Protein AF-A0A2J6PGP7-F1 (afdb_monomer_lite)

Organism: NCBI:txid2082293

Foldseek 3Di:
DVLLVLLVVLLVLLCVLCVVPQQCCVVDVDDPCPVVSVLCVVLLSVLLSVLSNVVSVDPDWFFQDQPPDTDIDDPVCSVVVSVVSVVLSVVSVVVPDPVSSNVSSCVSSVVSNSRSVRRDPPVVVVVSVVVSVVSSVVVVVVVVCVVVVVVPVPPPDDD

Sequence (159 aa):
GLRRISSVALMAGLLTVTYPFTPFGWVFPSGGPELLDHFLAWPLLLGALFFQWRIAGVVGTLTIQLADFVTMYHHAMYWKVAGAEAALIVAVNLGKHELWRRFAGVGIVGGLWAIGWAATPLRYKMEAWEHLKWIWTCMAINEVSRGMGAGRAGRGRRW

Structure (mmCIF, N/CA/C/O backbone):
data_AF-A0A2J6PGP7-F1
#
_entry.id   AF-A0A2J6PGP7-F1
#
loop_
_atom_site.group_PDB
_atom_site.id
_atom_site.type_symbol
_atom_site.label_atom_id
_atom_site.label_alt_id
_atom_site.label_comp_id
_atom_site.label_asym_id
_atom_site.label_entity_id
_atom_site.label_seq_id
_atom_site.pdbx_PDB_ins_code
_atom_site.Cartn_x
_atom_site.Cartn_y
_atom_site.Cartn_z
_atom_site.occupancy
_atom_site.B_iso_or_equiv
_atom_site.auth_seq_id
_atom_site.auth_comp_id
_atom_site.auth_asym_id
_atom_site.auth_atom_id
_atom_site.pdbx_PDB_model_num
ATOM 1 N N . GLY A 1 1 ? -3.167 3.824 19.939 1.00 56.78 1 GLY A N 1
ATOM 2 C CA . GLY A 1 1 ? -1.698 3.967 19.890 1.00 56.78 1 GLY A CA 1
ATOM 3 C C . GLY A 1 1 ? -1.047 2.791 19.191 1.00 56.78 1 GLY A C 1
ATOM 4 O O . GLY A 1 1 ? -0.711 2.911 18.022 1.00 56.78 1 GLY A O 1
ATOM 5 N N . LEU A 1 2 ? -0.952 1.642 19.867 1.00 65.56 2 LEU A N 1
ATOM 6 C CA . LEU A 1 2 ? -0.175 0.471 19.425 1.00 65.56 2 LEU A CA 1
ATOM 7 C C . LEU A 1 2 ? 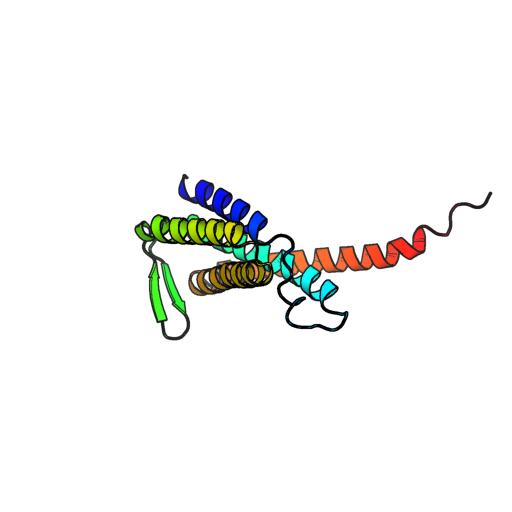-0.517 -0.054 18.012 1.00 65.56 2 LEU A C 1
ATOM 9 O O . LEU A 1 2 ? 0.381 -0.384 17.251 1.00 65.56 2 LEU A O 1
ATOM 13 N N . ARG A 1 3 ? -1.800 -0.037 17.621 1.00 64.44 3 ARG A N 1
ATOM 14 C CA . ARG A 1 3 ? -2.275 -0.541 16.312 1.00 64.44 3 ARG A CA 1
ATOM 15 C C . ARG A 1 3 ? -1.839 0.317 15.117 1.00 64.44 3 ARG A C 1
ATOM 17 O O . ARG A 1 3 ? -1.606 -0.192 14.029 1.00 64.44 3 ARG A O 1
ATOM 24 N N . ARG A 1 4 ? -1.686 1.632 15.308 1.00 64.19 4 ARG A N 1
ATOM 25 C CA . ARG A 1 4 ? -1.140 2.506 14.254 1.00 64.19 4 ARG A CA 1
ATOM 26 C C . ARG A 1 4 ? 0.356 2.270 14.067 1.00 64.19 4 ARG A C 1
ATOM 28 O O . ARG A 1 4 ? 0.837 2.298 12.947 1.00 64.19 4 ARG A O 1
ATOM 35 N N . ILE A 1 5 ? 1.070 1.974 15.150 1.00 68.31 5 ILE A N 1
ATOM 36 C CA . ILE A 1 5 ? 2.504 1.663 15.106 1.00 68.31 5 ILE A CA 1
ATOM 37 C C . ILE A 1 5 ? 2.730 0.308 14.420 1.00 68.31 5 ILE A C 1
ATOM 39 O O . ILE A 1 5 ? 3.570 0.213 13.530 1.00 68.31 5 ILE A O 1
ATOM 43 N N . SER A 1 6 ? 1.932 -0.717 14.745 1.00 66.12 6 SER A N 1
ATOM 44 C CA . SER A 1 6 ? 1.999 -2.012 14.049 1.00 66.12 6 SER A CA 1
ATOM 45 C C . SER A 1 6 ? 1.596 -1.914 12.578 1.00 66.12 6 SER A C 1
ATOM 47 O O . SER A 1 6 ? 2.202 -2.573 11.742 1.00 66.12 6 SER A O 1
ATOM 49 N N . SER A 1 7 ? 0.630 -1.052 12.239 1.00 69.62 7 SER A N 1
ATOM 50 C CA . SER A 1 7 ? 0.308 -0.727 10.845 1.00 69.62 7 SER A CA 1
ATOM 51 C C . SER A 1 7 ? 1.528 -0.186 10.110 1.00 69.62 7 SER A C 1
ATOM 53 O O . SER A 1 7 ? 1.808 -0.646 9.018 1.00 69.62 7 SER A O 1
ATOM 55 N N . VAL A 1 8 ? 2.286 0.740 10.701 1.00 71.00 8 VAL A N 1
ATOM 56 C CA . VAL A 1 8 ? 3.492 1.290 10.057 1.00 71.00 8 VAL A CA 1
ATOM 57 C C . VAL A 1 8 ? 4.560 0.216 9.840 1.00 71.00 8 VAL A C 1
ATOM 59 O O . VAL A 1 8 ? 5.215 0.207 8.801 1.00 71.00 8 VAL A O 1
ATOM 62 N N . ALA A 1 9 ? 4.709 -0.726 10.773 1.00 71.56 9 ALA A N 1
ATOM 63 C CA . ALA A 1 9 ? 5.622 -1.854 10.596 1.00 71.56 9 ALA A CA 1
ATOM 64 C C . ALA A 1 9 ? 5.187 -2.784 9.444 1.00 71.56 9 ALA A C 1
ATOM 66 O O . ALA A 1 9 ? 6.023 -3.204 8.646 1.00 71.56 9 ALA A O 1
ATOM 67 N N . LEU A 1 10 ? 3.885 -3.058 9.313 1.00 71.50 10 LEU A N 1
ATOM 68 C CA . LEU A 1 10 ? 3.335 -3.832 8.193 1.00 71.50 10 LEU A CA 1
ATOM 69 C C . LEU A 1 10 ? 3.490 -3.097 6.864 1.00 71.50 10 LEU A C 1
ATOM 71 O O . LEU A 1 10 ? 3.904 -3.699 5.884 1.00 71.50 10 LEU A O 1
ATOM 75 N N . MET A 1 11 ? 3.249 -1.789 6.856 1.00 75.25 11 MET A N 1
ATOM 76 C CA . MET A 1 11 ? 3.474 -0.915 5.707 1.00 75.25 11 MET A CA 1
ATOM 77 C C . MET A 1 11 ? 4.935 -0.974 5.239 1.00 75.25 11 MET A C 1
ATOM 79 O O . MET A 1 11 ? 5.196 -1.100 4.045 1.00 75.25 11 MET A O 1
ATOM 83 N N . ALA A 1 12 ? 5.894 -0.950 6.172 1.00 70.69 12 ALA A N 1
ATOM 84 C CA . ALA A 1 12 ? 7.311 -1.113 5.857 1.00 70.69 12 ALA A CA 1
ATOM 85 C C . ALA A 1 12 ? 7.616 -2.506 5.274 1.00 70.69 12 ALA A C 1
ATOM 87 O O . ALA A 1 12 ? 8.320 -2.603 4.274 1.00 70.69 12 ALA A O 1
ATOM 88 N N . GLY A 1 13 ? 7.054 -3.577 5.844 1.00 70.50 13 GLY A N 1
ATOM 89 C CA . GLY A 1 13 ? 7.198 -4.938 5.307 1.00 70.50 13 GLY A CA 1
ATOM 90 C C . GLY A 1 13 ? 6.542 -5.126 3.935 1.00 70.50 13 GLY A C 1
ATOM 91 O O . GLY A 1 13 ? 7.058 -5.832 3.075 1.00 70.50 13 GLY A O 1
ATOM 92 N N . LEU A 1 14 ? 5.427 -4.447 3.689 1.00 73.81 14 LEU A N 1
ATOM 93 C CA . LEU A 1 14 ? 4.751 -4.456 2.401 1.00 73.81 14 LEU A CA 1
ATOM 94 C C . LEU A 1 14 ? 5.613 -3.762 1.348 1.00 73.81 14 LEU A C 1
ATOM 96 O O . LEU A 1 14 ? 5.764 -4.296 0.252 1.00 73.81 14 LEU A O 1
ATOM 100 N N . LEU A 1 15 ? 6.250 -2.639 1.695 1.00 71.19 15 LEU A N 1
ATOM 101 C CA . LEU A 1 15 ? 7.210 -1.951 0.829 1.00 71.19 15 LEU A CA 1
ATOM 102 C C . LEU A 1 15 ? 8.421 -2.828 0.481 1.00 71.19 15 LEU A C 1
ATOM 104 O O . LEU A 1 15 ? 8.871 -2.793 -0.661 1.00 71.19 15 LEU A O 1
ATOM 108 N N . THR A 1 16 ? 8.928 -3.654 1.405 1.00 70.19 16 THR A N 1
ATOM 109 C CA . THR A 1 16 ? 10.052 -4.555 1.086 1.00 70.19 16 THR A CA 1
ATOM 110 C C . THR A 1 16 ? 9.655 -5.681 0.137 1.00 70.19 16 THR A C 1
ATOM 112 O O . THR A 1 16 ? 10.435 -6.041 -0.740 1.00 70.19 16 THR A O 1
ATOM 115 N N . VAL A 1 17 ? 8.435 -6.206 0.264 1.00 67.06 17 VAL A N 1
ATOM 116 C CA . VAL A 1 17 ? 7.913 -7.252 -0.630 1.00 67.06 17 VAL A CA 1
ATOM 117 C C . VAL A 1 17 ? 7.552 -6.696 -2.000 1.00 67.06 17 VAL A C 1
ATOM 119 O O . VAL A 1 17 ? 7.758 -7.358 -3.018 1.00 67.06 17 VAL A O 1
ATOM 122 N N . THR A 1 18 ? 6.995 -5.489 -2.032 1.00 66.31 18 THR A N 1
ATOM 123 C CA . THR A 1 18 ? 6.505 -4.888 -3.269 1.00 66.31 18 THR A CA 1
ATOM 124 C C . THR A 1 18 ? 7.596 -4.222 -4.086 1.00 66.31 18 THR A C 1
ATOM 126 O O . THR A 1 18 ? 7.366 -4.057 -5.270 1.00 66.31 18 THR A O 1
ATOM 129 N N . TYR A 1 19 ? 8.772 -3.880 -3.547 1.00 66.25 19 TYR A N 1
ATOM 130 C CA . TYR A 1 19 ? 9.811 -3.191 -4.320 1.00 66.25 19 TYR A CA 1
ATOM 131 C C . TYR A 1 19 ? 10.640 -4.138 -5.226 1.00 66.25 19 TYR A C 1
ATOM 133 O O . TYR A 1 19 ? 11.189 -5.126 -4.731 1.00 66.25 19 TYR A O 1
ATOM 141 N N . PRO A 1 20 ? 10.821 -3.833 -6.531 1.00 63.66 20 PRO A N 1
ATOM 142 C CA . PRO A 1 20 ? 10.137 -2.797 -7.314 1.00 63.66 20 PRO A CA 1
ATOM 143 C C . PRO A 1 20 ? 8.701 -3.213 -7.682 1.00 63.66 20 PRO A C 1
ATOM 145 O O . PRO A 1 20 ? 8.476 -4.320 -8.176 1.00 63.66 20 PRO A O 1
ATOM 148 N N . PHE A 1 21 ? 7.731 -2.317 -7.453 1.00 66.94 21 PHE A N 1
ATOM 149 C CA . PHE A 1 21 ? 6.312 -2.626 -7.654 1.00 66.94 21 PHE A CA 1
ATOM 150 C C . PHE A 1 21 ? 5.942 -2.377 -9.112 1.00 66.94 21 PHE A C 1
ATOM 152 O O . PHE A 1 21 ? 5.736 -1.236 -9.515 1.00 66.94 21 PHE A O 1
ATOM 159 N N . THR A 1 22 ? 5.888 -3.450 -9.899 1.00 71.06 22 THR A N 1
ATOM 160 C CA . THR A 1 22 ? 5.546 -3.431 -11.329 1.00 71.06 22 THR A CA 1
ATOM 161 C C . THR A 1 22 ? 4.256 -4.220 -11.564 1.00 71.06 22 THR A C 1
ATOM 163 O O . THR A 1 22 ? 4.297 -5.406 -11.901 1.00 71.06 22 THR A O 1
ATOM 166 N N . PRO A 1 23 ? 3.080 -3.618 -11.301 1.00 64.56 23 PRO A N 1
ATOM 167 C CA . PRO A 1 23 ? 1.809 -4.333 -11.365 1.00 64.56 23 PRO A CA 1
ATOM 168 C C . PRO A 1 23 ? 1.448 -4.815 -12.776 1.00 64.56 23 PRO A C 1
ATOM 170 O O . PRO A 1 23 ? 0.803 -5.856 -12.885 1.00 64.56 23 PRO A O 1
ATOM 173 N N . PHE A 1 24 ? 1.881 -4.127 -13.837 1.00 69.94 24 PHE A N 1
ATOM 174 C CA . PHE A 1 24 ? 1.493 -4.427 -15.220 1.00 69.94 24 PHE A CA 1
ATOM 175 C C . PHE A 1 24 ? 2.657 -4.890 -16.105 1.00 69.94 24 PHE A C 1
ATOM 177 O O . PHE A 1 24 ? 2.420 -5.553 -17.118 1.00 69.94 24 PHE A O 1
ATOM 184 N N . GLY A 1 25 ? 3.909 -4.634 -15.716 1.00 67.00 25 GLY A N 1
ATOM 185 C CA . GLY A 1 25 ? 5.103 -4.986 -16.493 1.00 67.00 25 GLY A CA 1
ATOM 186 C C . GLY A 1 25 ? 5.321 -6.483 -16.754 1.00 67.00 25 GLY A C 1
ATOM 187 O O . GLY A 1 25 ? 6.122 -6.839 -17.609 1.00 67.00 25 GLY A O 1
ATOM 188 N N . TRP A 1 26 ? 4.618 -7.378 -16.053 1.00 66.31 26 TRP A N 1
ATOM 189 C CA . TRP A 1 26 ? 4.637 -8.828 -16.314 1.00 66.31 26 TRP A CA 1
ATOM 190 C C . TRP A 1 26 ? 3.425 -9.334 -17.106 1.00 66.31 26 TRP A C 1
ATOM 192 O O . TRP A 1 26 ? 3.464 -10.452 -17.611 1.00 66.31 26 TRP A O 1
ATOM 202 N N . VAL A 1 27 ? 2.359 -8.537 -17.216 1.00 68.12 27 VAL A N 1
ATOM 203 C CA . VAL A 1 27 ? 1.150 -8.889 -17.980 1.00 68.12 27 VAL A CA 1
ATOM 204 C C . VAL A 1 27 ? 1.310 -8.509 -19.452 1.00 68.12 27 VAL A C 1
ATOM 206 O O . VAL A 1 27 ? 0.774 -9.186 -20.325 1.00 68.12 27 VAL A O 1
ATOM 209 N N . PHE A 1 28 ? 2.080 -7.455 -19.738 1.00 63.41 28 PHE A N 1
ATOM 210 C CA . PHE A 1 28 ? 2.293 -6.938 -21.089 1.00 63.41 28 PHE A CA 1
ATOM 211 C C . PHE A 1 28 ? 3.769 -7.086 -21.511 1.00 63.41 28 PHE A C 1
ATOM 213 O O . PHE A 1 28 ? 4.600 -6.278 -21.099 1.00 63.41 28 PHE A O 1
ATOM 220 N N . PRO A 1 29 ? 4.115 -8.089 -22.348 1.00 56.34 29 PRO A N 1
ATOM 221 C CA . PRO A 1 29 ? 5.503 -8.408 -22.717 1.00 56.34 29 PRO A CA 1
ATOM 222 C C . PRO A 1 29 ? 6.191 -7.398 -23.652 1.00 56.34 29 PRO A C 1
ATOM 224 O O . PRO A 1 29 ? 7.389 -7.510 -23.901 1.00 56.34 29 PRO A O 1
ATOM 227 N N . SER A 1 30 ? 5.462 -6.435 -24.221 1.00 52.94 30 SER A N 1
ATOM 228 C CA . SER A 1 30 ? 5.970 -5.539 -25.265 1.00 52.94 30 SER A CA 1
ATOM 229 C C . SER A 1 30 ? 6.266 -4.135 -24.728 1.00 52.94 30 SER A C 1
ATOM 231 O O . SER A 1 30 ? 5.373 -3.294 -24.696 1.00 52.94 30 SER A O 1
ATOM 233 N N . GLY A 1 31 ? 7.515 -3.896 -24.311 1.00 54.47 31 GLY A N 1
ATOM 234 C CA . GLY A 1 31 ? 8.267 -2.625 -24.410 1.00 54.47 31 GLY A CA 1
ATOM 235 C C . GLY A 1 31 ? 7.639 -1.282 -23.993 1.00 54.47 31 GLY A C 1
ATOM 236 O O . GLY A 1 31 ? 8.187 -0.247 -24.352 1.00 54.47 31 GLY A O 1
ATOM 237 N N . GLY A 1 32 ? 6.511 -1.257 -23.286 1.00 53.00 32 GLY A N 1
ATOM 238 C CA . GLY A 1 32 ? 5.708 -0.048 -23.074 1.00 53.00 32 GLY A CA 1
ATOM 239 C C . GLY A 1 32 ? 5.004 0.161 -21.721 1.00 53.00 32 GLY A C 1
ATOM 240 O O . GLY A 1 32 ? 4.469 1.257 -21.552 1.00 53.00 32 GLY A O 1
ATOM 241 N N . PRO A 1 33 ? 4.975 -0.762 -20.730 1.00 61.09 33 PRO A N 1
ATOM 242 C CA . PRO A 1 33 ? 4.267 -0.484 -19.475 1.00 61.09 33 PRO A CA 1
ATOM 243 C C . PRO A 1 33 ? 5.071 0.302 -18.439 1.00 61.09 33 PRO A C 1
ATOM 245 O O . PRO A 1 33 ? 4.488 0.660 -17.427 1.00 61.09 33 PRO A O 1
ATOM 248 N N . GLU A 1 34 ? 6.367 0.580 -18.627 1.00 66.94 34 GLU A N 1
ATOM 249 C CA . GLU A 1 34 ? 7.199 1.182 -17.564 1.00 66.94 34 GLU A CA 1
ATOM 250 C C . GLU A 1 34 ? 6.676 2.540 -17.092 1.00 66.94 34 GLU A C 1
ATOM 252 O O . GLU A 1 34 ? 6.679 2.823 -15.896 1.00 66.94 34 GLU A O 1
ATOM 257 N N . LEU A 1 35 ? 6.170 3.361 -18.017 1.00 66.88 35 LEU A N 1
ATOM 258 C CA . LEU A 1 35 ? 5.616 4.668 -17.677 1.00 66.88 35 LEU A CA 1
ATOM 259 C C . LEU A 1 35 ? 4.289 4.529 -16.924 1.00 66.88 35 LEU A C 1
ATOM 261 O O . LEU A 1 35 ? 4.064 5.244 -15.954 1.00 66.88 35 LEU A O 1
ATOM 265 N N . LEU A 1 36 ? 3.443 3.572 -17.317 1.00 69.25 36 LEU A N 1
ATOM 266 C CA . LEU A 1 36 ? 2.166 3.284 -16.660 1.00 69.25 36 LEU A CA 1
ATOM 267 C C . LEU A 1 36 ? 2.371 2.644 -15.278 1.00 69.25 36 LEU A C 1
ATOM 269 O O . LEU A 1 36 ? 1.719 3.051 -14.318 1.00 69.25 36 LEU A O 1
ATOM 273 N N . ASP A 1 37 ? 3.318 1.713 -15.157 1.00 71.44 37 ASP A N 1
ATOM 274 C CA . ASP A 1 37 ? 3.764 1.148 -13.886 1.00 71.44 37 ASP A CA 1
ATOM 275 C C . ASP A 1 37 ? 4.313 2.255 -12.987 1.00 71.44 37 ASP A C 1
ATOM 277 O O . ASP A 1 37 ? 3.897 2.353 -11.841 1.00 71.44 37 ASP A O 1
ATOM 281 N N . HIS A 1 38 ? 5.157 3.158 -13.492 1.00 71.94 38 HIS A N 1
ATOM 282 C CA . HIS A 1 38 ? 5.682 4.268 -12.696 1.00 71.94 38 HIS A CA 1
ATOM 283 C C . HIS A 1 38 ? 4.578 5.225 -12.218 1.00 71.94 38 HIS A C 1
ATOM 285 O O . HIS A 1 38 ? 4.569 5.630 -11.052 1.00 71.94 38 HIS A O 1
ATOM 291 N N . PHE A 1 39 ? 3.623 5.553 -13.096 1.00 75.19 39 PHE A N 1
ATOM 292 C CA . PHE A 1 39 ? 2.547 6.501 -12.804 1.00 75.19 39 PHE A CA 1
ATOM 293 C C . PHE A 1 39 ? 1.468 5.939 -11.877 1.00 75.19 39 PHE A C 1
ATOM 295 O O . PHE A 1 39 ? 0.848 6.703 -11.139 1.00 75.19 39 PHE A O 1
ATOM 302 N N . LEU A 1 40 ? 1.212 4.627 -11.920 1.00 73.38 40 LEU A N 1
ATOM 303 C CA . LEU A 1 40 ? 0.179 3.970 -11.114 1.00 73.38 40 LEU A CA 1
ATOM 304 C C . LEU A 1 40 ? 0.732 3.319 -9.846 1.00 73.38 40 LEU A C 1
ATOM 306 O O . LEU A 1 40 ? 0.031 3.318 -8.836 1.00 73.38 40 LEU A O 1
ATOM 310 N N . ALA A 1 41 ? 1.970 2.814 -9.851 1.00 74.62 41 ALA A N 1
ATOM 311 C CA . ALA A 1 41 ? 2.561 2.103 -8.716 1.00 74.62 41 ALA A CA 1
ATOM 312 C C . ALA A 1 41 ? 2.549 2.943 -7.440 1.00 74.62 41 ALA A C 1
ATOM 314 O O . ALA A 1 41 ? 2.008 2.515 -6.421 1.00 74.62 41 ALA A O 1
ATOM 315 N N . TRP A 1 42 ? 3.111 4.151 -7.504 1.00 74.44 42 TRP A N 1
ATOM 316 C CA . TRP A 1 42 ? 3.204 5.051 -6.357 1.00 74.44 42 TRP A CA 1
ATOM 317 C C . TRP A 1 42 ? 1.841 5.474 -5.800 1.00 74.44 42 TRP A C 1
ATOM 319 O O . TRP A 1 42 ? 1.635 5.317 -4.597 1.00 74.44 42 TRP A O 1
ATOM 329 N N . PRO A 1 43 ? 0.884 5.962 -6.609 1.00 79.62 43 PRO A N 1
ATOM 330 C CA . PRO A 1 43 ? -0.433 6.320 -6.097 1.00 79.62 43 PRO A CA 1
ATOM 331 C C . PRO A 1 43 ? -1.222 5.119 -5.568 1.00 79.62 43 PRO A C 1
ATOM 333 O O . PRO A 1 43 ? -1.903 5.254 -4.552 1.00 79.62 43 PRO A O 1
ATOM 336 N N . LEU A 1 44 ? -1.119 3.940 -6.195 1.00 76.62 44 LEU A N 1
ATOM 337 C CA . LEU A 1 44 ? -1.774 2.727 -5.693 1.00 76.62 44 LEU A CA 1
ATOM 338 C C . LEU A 1 44 ? -1.198 2.299 -4.341 1.00 76.62 44 LEU A C 1
ATOM 340 O O . LEU A 1 44 ? -1.971 2.043 -3.416 1.00 76.62 44 LEU A O 1
ATOM 344 N N . LEU A 1 45 ? 0.132 2.289 -4.206 1.00 76.88 45 LEU A N 1
ATOM 345 C CA . LEU A 1 45 ? 0.819 2.015 -2.944 1.00 76.88 45 LEU A CA 1
ATOM 346 C C . LEU A 1 45 ? 0.436 3.037 -1.875 1.00 76.88 45 LEU A C 1
ATOM 348 O O . LEU A 1 45 ? -0.015 2.649 -0.804 1.00 76.88 45 LEU A O 1
ATOM 352 N N . LEU A 1 46 ? 0.539 4.335 -2.162 1.00 77.88 46 LEU A N 1
ATOM 353 C CA . LEU A 1 46 ? 0.181 5.392 -1.212 1.00 77.88 46 LEU A CA 1
ATOM 354 C C . LEU A 1 46 ? -1.295 5.322 -0.801 1.00 77.88 46 LEU A C 1
ATOM 356 O O . LEU A 1 46 ? -1.607 5.516 0.373 1.00 77.88 46 LEU A O 1
ATOM 360 N N . GLY A 1 47 ? -2.191 4.981 -1.729 1.00 77.00 47 GLY A N 1
ATOM 361 C CA . GLY A 1 47 ? -3.599 4.726 -1.433 1.00 77.00 47 GLY A CA 1
ATOM 362 C C . GLY A 1 47 ? -3.791 3.534 -0.492 1.00 77.00 47 GLY A C 1
ATOM 363 O O . GLY A 1 47 ? -4.479 3.661 0.519 1.00 77.00 47 GLY A O 1
ATOM 364 N N . ALA A 1 48 ? -3.135 2.401 -0.762 1.00 75.62 48 ALA A N 1
ATOM 365 C CA . ALA A 1 48 ? -3.198 1.217 0.098 1.00 75.62 48 ALA A CA 1
ATOM 366 C C . ALA A 1 48 ? -2.666 1.513 1.508 1.00 75.62 48 ALA A C 1
ATOM 368 O O . ALA A 1 48 ? -3.314 1.191 2.502 1.00 75.62 48 ALA A O 1
ATOM 369 N N . LEU A 1 49 ? -1.531 2.206 1.585 1.00 78.31 49 LEU A N 1
ATOM 370 C CA . LEU A 1 49 ? -0.906 2.665 2.820 1.00 78.31 49 LEU A CA 1
ATOM 371 C C . LEU A 1 49 ? -1.835 3.605 3.613 1.00 78.31 49 LEU A C 1
ATOM 373 O O . LEU A 1 49 ? -2.003 3.450 4.826 1.00 78.31 49 LEU A O 1
ATOM 377 N N . PHE A 1 50 ? -2.492 4.549 2.936 1.00 77.56 50 PHE A N 1
ATOM 378 C CA . PHE A 1 50 ? -3.476 5.440 3.548 1.00 77.56 50 PHE A CA 1
ATOM 379 C C . PHE A 1 50 ? -4.673 4.665 4.110 1.00 77.56 50 PHE A C 1
ATOM 381 O O . PHE A 1 50 ? -5.072 4.892 5.257 1.00 77.56 50 PHE A O 1
ATOM 388 N N . PHE A 1 51 ? -5.227 3.721 3.344 1.00 74.50 51 PHE A N 1
ATOM 389 C CA . PHE A 1 51 ? -6.333 2.883 3.802 1.00 74.50 51 PHE A CA 1
ATOM 390 C C . PHE A 1 51 ? -5.934 2.007 4.991 1.00 74.50 51 PHE A C 1
ATOM 392 O O . PHE A 1 51 ? -6.686 1.938 5.963 1.00 74.50 51 PHE A O 1
ATOM 399 N N . GLN A 1 52 ? -4.738 1.418 4.974 1.00 76.25 52 GLN A N 1
ATOM 400 C CA . GLN A 1 52 ? -4.205 0.619 6.078 1.00 76.25 52 GLN A CA 1
ATOM 401 C C . GLN A 1 52 ? -4.090 1.445 7.366 1.00 76.25 52 GLN A C 1
ATOM 403 O O . GLN A 1 52 ? -4.612 1.048 8.413 1.00 76.25 52 GLN A O 1
ATOM 408 N N . TRP A 1 53 ? -3.505 2.644 7.277 1.00 74.62 53 TRP A N 1
ATOM 409 C CA . TRP A 1 53 ? -3.396 3.575 8.401 1.00 74.62 53 TRP A CA 1
ATOM 410 C C . TRP A 1 53 ? -4.768 3.993 8.946 1.00 74.62 53 TRP A C 1
ATOM 412 O O . TRP A 1 53 ? -4.980 4.042 10.164 1.00 74.62 53 TRP A O 1
ATOM 422 N N . ARG A 1 54 ? -5.727 4.279 8.055 1.00 73.12 54 ARG A N 1
ATOM 423 C CA . ARG A 1 54 ? -7.088 4.674 8.438 1.00 73.12 54 ARG A CA 1
ATOM 424 C C . ARG A 1 54 ? -7.832 3.526 9.115 1.00 73.12 54 ARG A C 1
ATOM 426 O O . ARG A 1 54 ? -8.332 3.739 10.216 1.00 73.12 54 ARG A O 1
ATOM 433 N N . ILE A 1 55 ? -7.839 2.322 8.538 1.00 70.56 55 ILE A N 1
ATOM 434 C CA . ILE A 1 55 ? -8.483 1.131 9.123 1.00 70.56 55 ILE A CA 1
ATOM 435 C C . ILE A 1 55 ? -7.878 0.807 10.496 1.00 70.56 55 ILE A C 1
ATOM 437 O O . ILE A 1 55 ? -8.612 0.569 11.455 1.00 70.56 55 ILE A O 1
ATOM 441 N N . ALA A 1 56 ? -6.550 0.865 10.637 1.00 70.50 56 ALA A N 1
ATOM 442 C CA . ALA A 1 56 ? -5.873 0.639 11.917 1.00 70.50 56 ALA A CA 1
ATOM 443 C C . ALA A 1 56 ? -6.236 1.689 12.986 1.00 70.50 56 ALA A C 1
ATOM 445 O O . ALA A 1 56 ? -6.163 1.421 14.192 1.00 70.50 56 ALA A O 1
ATOM 446 N N . GLY A 1 57 ? -6.621 2.890 12.548 1.00 63.94 57 GLY A N 1
ATOM 447 C CA . GLY A 1 57 ? -7.061 3.994 13.390 1.00 63.94 57 GLY A CA 1
ATOM 448 C C . GLY A 1 57 ? -8.537 3.966 13.786 1.00 63.94 57 GLY A C 1
ATOM 449 O O . GLY A 1 57 ? -8.903 4.755 14.658 1.00 63.94 57 GLY A O 1
ATOM 450 N N . VAL A 1 58 ? -9.367 3.103 13.191 1.00 68.56 58 VAL A N 1
ATOM 451 C CA . VAL A 1 58 ? -10.788 3.005 13.540 1.00 68.56 58 VAL A CA 1
ATOM 452 C C . VAL A 1 58 ? -10.971 2.169 14.809 1.00 68.56 58 VAL A C 1
ATOM 454 O O . VAL A 1 58 ? -10.484 1.041 14.931 1.00 68.56 58 VAL A O 1
ATOM 457 N N . VAL A 1 59 ? -11.676 2.761 15.776 1.00 59.81 59 VAL A N 1
ATOM 458 C CA . VAL A 1 59 ? -11.995 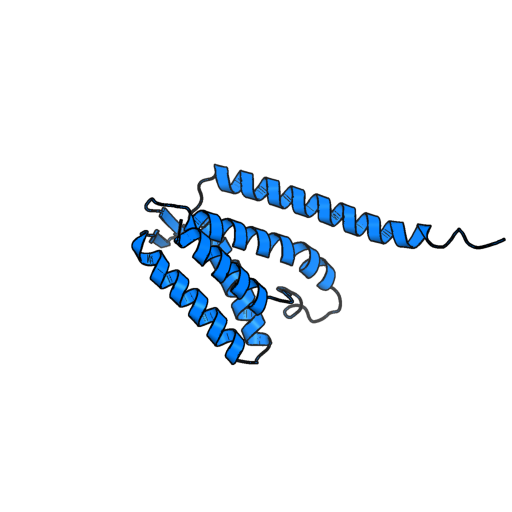2.153 17.080 1.00 59.81 59 VAL A CA 1
ATOM 459 C C . VAL A 1 59 ? -13.399 1.518 17.083 1.00 59.81 59 VAL A C 1
ATOM 461 O O . VAL A 1 59 ? -13.678 0.663 17.917 1.00 59.81 59 VAL A O 1
ATOM 464 N N . GLY A 1 60 ? -14.260 1.870 16.120 1.00 59.28 60 GLY A N 1
ATOM 465 C CA . GLY A 1 60 ? -15.619 1.331 15.970 1.00 59.28 60 GLY A CA 1
ATOM 466 C C . GLY A 1 60 ? -15.725 0.091 15.074 1.00 59.28 60 GLY A C 1
ATOM 467 O O . GLY A 1 60 ? -14.769 -0.304 14.405 1.00 59.28 60 GLY A O 1
ATOM 468 N N . THR A 1 61 ? -16.907 -0.523 15.058 1.00 63.66 61 THR A N 1
ATOM 469 C CA . THR A 1 61 ? -17.274 -1.600 14.127 1.00 63.66 61 THR A CA 1
ATOM 470 C C . THR A 1 61 ? -17.425 -1.037 12.718 1.00 63.66 61 THR A C 1
ATOM 472 O O . THR A 1 61 ? -18.159 -0.072 12.516 1.00 63.66 61 THR A O 1
ATOM 475 N N . LEU A 1 62 ? -16.736 -1.633 11.744 1.00 67.69 62 LEU A N 1
ATOM 476 C CA . LEU A 1 62 ? -16.849 -1.252 10.336 1.00 67.69 62 LEU A CA 1
ATOM 477 C C . LEU A 1 62 ? -17.613 -2.335 9.588 1.00 67.69 62 LEU A C 1
ATOM 479 O O . LEU A 1 62 ? -17.215 -3.496 9.587 1.00 67.69 62 LEU A O 1
ATOM 483 N N . THR A 1 63 ? -18.699 -1.958 8.931 1.00 68.75 63 THR A N 1
ATOM 484 C CA . THR A 1 63 ? -19.376 -2.821 7.966 1.00 68.75 63 THR A CA 1
ATOM 485 C C . THR A 1 63 ? -18.661 -2.698 6.630 1.00 68.75 63 THR A C 1
ATOM 487 O O . THR A 1 63 ? -18.677 -1.637 6.010 1.00 68.75 63 THR A O 1
ATOM 490 N N . ILE A 1 64 ? -18.015 -3.775 6.201 1.00 66.06 64 ILE A N 1
ATOM 491 C CA . ILE A 1 64 ? -17.416 -3.885 4.877 1.00 66.06 64 ILE A CA 1
ATOM 492 C C . ILE A 1 64 ? -18.485 -4.506 3.984 1.00 66.06 64 ILE A C 1
ATOM 494 O O . ILE A 1 64 ? -18.844 -5.669 4.167 1.00 66.06 64 ILE A O 1
ATOM 498 N N . GLN A 1 65 ? -19.006 -3.725 3.042 1.00 68.00 65 GLN A N 1
ATOM 499 C CA . GLN A 1 65 ? -19.941 -4.206 2.030 1.00 68.00 65 GLN A CA 1
ATOM 500 C C . GLN A 1 65 ? -19.204 -4.304 0.693 1.00 68.00 65 GLN A C 1
ATOM 502 O O . GLN A 1 65 ? -18.878 -3.288 0.078 1.00 68.00 65 GLN A O 1
ATOM 507 N N . LEU A 1 66 ? -18.896 -5.531 0.274 1.00 64.19 66 LEU A N 1
ATOM 508 C CA . LEU A 1 66 ? -18.244 -5.833 -0.998 1.00 64.19 66 LEU A CA 1
ATOM 509 C C . LEU A 1 66 ? -19.254 -6.539 -1.908 1.00 64.19 66 LEU A C 1
ATOM 511 O O . LEU A 1 66 ? -19.486 -7.733 -1.746 1.00 64.19 66 LEU A O 1
ATOM 515 N N . ALA A 1 67 ? -19.857 -5.804 -2.848 1.00 66.50 67 ALA A N 1
ATOM 516 C CA . ALA A 1 67 ? -20.958 -6.302 -3.682 1.00 66.50 67 ALA A CA 1
ATOM 517 C C . ALA A 1 67 ? -22.080 -6.930 -2.820 1.00 66.50 67 ALA A C 1
ATOM 519 O O . ALA A 1 67 ? -22.764 -6.194 -2.110 1.00 66.50 67 ALA A O 1
ATOM 520 N N . ASP A 1 68 ? -22.206 -8.261 -2.820 1.00 65.06 68 ASP A N 1
ATOM 521 C CA . ASP A 1 68 ? -23.198 -9.016 -2.037 1.00 65.06 68 ASP A 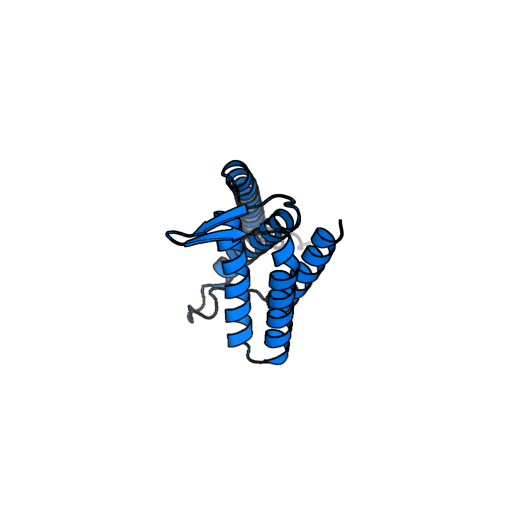CA 1
ATOM 522 C C . ASP A 1 68 ? -22.672 -9.527 -0.683 1.00 65.06 68 ASP A C 1
ATOM 524 O O . ASP A 1 68 ? -23.425 -10.067 0.128 1.00 65.06 68 ASP A O 1
ATOM 528 N N . PHE A 1 69 ? -21.377 -9.363 -0.403 1.00 62.47 69 PHE A N 1
ATOM 529 C CA . PHE A 1 69 ? -20.766 -9.816 0.840 1.00 62.47 69 PHE A CA 1
ATOM 530 C C . PHE A 1 69 ? -20.744 -8.690 1.874 1.00 62.47 69 PHE A C 1
ATOM 532 O O . PHE A 1 69 ? -19.984 -7.725 1.760 1.00 62.47 69 PHE A O 1
ATOM 539 N N . VAL A 1 70 ? -21.566 -8.827 2.913 1.00 68.81 70 VAL A N 1
ATOM 540 C CA . VAL A 1 70 ? -21.543 -7.950 4.087 1.00 68.81 70 VAL A CA 1
ATOM 541 C C . VAL A 1 70 ? -20.774 -8.655 5.193 1.00 68.81 70 VAL A C 1
ATOM 543 O O . VAL A 1 70 ? -21.226 -9.664 5.729 1.00 68.81 70 VAL A O 1
ATOM 546 N N . THR A 1 71 ? -19.615 -8.113 5.562 1.00 69.88 71 THR A N 1
ATOM 547 C CA . THR A 1 71 ? -18.858 -8.587 6.723 1.00 69.88 71 THR A CA 1
ATOM 548 C C . THR A 1 71 ? -18.674 -7.478 7.745 1.00 69.88 71 THR A C 1
ATOM 550 O O . THR A 1 71 ? -18.398 -6.323 7.412 1.00 69.88 71 THR A O 1
ATOM 553 N N . MET A 1 72 ? -18.863 -7.823 9.017 1.00 71.88 72 MET A N 1
ATOM 554 C CA . MET A 1 72 ? -18.657 -6.905 10.129 1.00 71.88 72 MET A CA 1
ATOM 555 C C . MET A 1 72 ? -17.230 -7.055 10.637 1.00 71.88 72 MET A C 1
ATOM 557 O O . MET A 1 72 ? -16.864 -8.045 11.270 1.00 71.88 72 MET A O 1
ATOM 561 N N . TYR A 1 73 ? -16.412 -6.045 10.370 1.00 64.75 73 TYR A N 1
ATOM 562 C CA . TYR A 1 73 ? -15.059 -5.980 10.879 1.00 64.75 73 TYR A CA 1
ATOM 563 C C . TYR A 1 73 ? -15.071 -5.510 12.335 1.00 64.75 73 TYR A C 1
ATOM 565 O O . TYR A 1 73 ? -15.320 -4.339 12.642 1.00 64.75 73 TYR A O 1
ATOM 573 N N . HIS A 1 74 ? -14.787 -6.445 13.243 1.00 64.88 74 HIS A N 1
ATOM 574 C CA . HIS A 1 74 ? -14.616 -6.157 14.661 1.00 64.88 74 HIS A CA 1
ATOM 575 C C . HIS A 1 74 ? -13.171 -5.785 14.998 1.00 64.88 74 HIS A C 1
ATOM 577 O O . HIS A 1 74 ? -12.211 -6.391 14.525 1.00 64.88 74 HIS A O 1
ATOM 583 N N . HIS A 1 75 ? -13.013 -4.851 15.937 1.00 62.47 75 HIS A N 1
ATOM 584 C CA . HIS A 1 75 ? -11.714 -4.386 16.425 1.00 62.47 75 HIS A CA 1
ATOM 585 C C . HIS A 1 75 ? -10.790 -5.527 16.908 1.00 62.47 75 HIS A C 1
ATOM 587 O O . HIS A 1 75 ? -9.572 -5.473 16.717 1.00 62.47 75 HIS A O 1
ATOM 593 N N . ALA A 1 76 ? -11.345 -6.593 17.489 1.00 66.94 76 ALA A N 1
ATOM 594 C CA . ALA A 1 76 ? -10.576 -7.753 17.941 1.00 66.94 76 ALA A CA 1
ATOM 595 C C . ALA A 1 76 ? -9.947 -8.567 16.788 1.00 66.94 76 ALA A C 1
ATOM 597 O O . ALA A 1 76 ? -8.941 -9.243 16.995 1.00 66.94 76 ALA A O 1
ATOM 598 N N . MET A 1 77 ? -10.485 -8.477 15.565 1.00 69.44 77 MET A N 1
ATOM 599 C CA . MET A 1 77 ? -9.978 -9.221 14.404 1.00 69.44 77 MET A CA 1
ATOM 600 C C . MET A 1 77 ? -8.708 -8.619 13.797 1.00 69.44 77 MET A C 1
ATOM 602 O O . MET A 1 77 ? -8.021 -9.302 13.043 1.00 69.44 77 MET A O 1
ATOM 606 N N . TYR A 1 78 ? -8.340 -7.390 14.170 1.00 67.56 78 TYR A N 1
ATOM 607 C CA . TYR A 1 78 ? -7.148 -6.722 13.639 1.00 67.56 78 TYR A CA 1
ATOM 608 C C . TYR A 1 78 ? -5.871 -7.527 13.827 1.00 67.56 78 TYR A C 1
ATOM 610 O O . TYR A 1 78 ? -5.091 -7.630 12.895 1.00 67.56 78 TYR A O 1
ATOM 618 N N . TRP A 1 79 ? -5.668 -8.140 14.993 1.00 70.00 79 TRP A N 1
ATOM 619 C CA . TRP A 1 79 ? -4.462 -8.933 15.236 1.00 70.00 79 TRP A CA 1
ATOM 620 C C . TRP A 1 79 ? -4.406 -10.197 14.376 1.00 70.00 79 TRP A C 1
ATOM 622 O O . TRP A 1 79 ? -3.322 -10.605 13.973 1.00 70.00 79 TRP A O 1
ATOM 632 N N . LYS A 1 80 ? -5.565 -10.781 14.040 1.00 77.75 80 LYS A N 1
ATOM 633 C CA . LYS A 1 80 ? -5.641 -11.933 13.132 1.00 77.75 80 LYS A CA 1
ATOM 634 C C . LYS A 1 80 ? -5.306 -11.523 11.701 1.00 77.75 80 LYS A C 1
ATOM 636 O O . LYS A 1 80 ? -4.517 -12.197 11.052 1.00 77.75 80 LYS A O 1
ATOM 641 N N . VAL A 1 81 ? -5.860 -10.402 11.236 1.00 74.00 81 VAL A N 1
ATOM 642 C CA . VAL A 1 81 ? -5.597 -9.874 9.888 1.00 74.00 81 VAL A CA 1
ATOM 643 C C . VAL A 1 81 ? -4.152 -9.391 9.756 1.00 74.00 81 VAL A C 1
ATOM 645 O O . VAL A 1 81 ? -3.475 -9.775 8.813 1.00 74.00 81 VAL A O 1
ATOM 648 N N . ALA A 1 82 ? -3.646 -8.641 10.736 1.00 73.06 82 ALA A N 1
ATOM 649 C CA . ALA A 1 82 ? -2.256 -8.193 10.800 1.00 73.06 82 ALA A CA 1
ATOM 650 C C . ALA A 1 82 ? -1.270 -9.371 10.845 1.00 73.06 82 ALA A C 1
ATOM 652 O O . ALA A 1 82 ? -0.253 -9.355 10.157 1.00 73.06 82 ALA A O 1
ATOM 653 N N . GLY A 1 83 ? -1.574 -10.408 11.634 1.00 75.56 83 GLY A N 1
ATOM 654 C CA . GLY A 1 83 ? -0.774 -11.630 11.684 1.00 75.56 83 GLY A CA 1
ATOM 655 C C . GLY A 1 83 ? -0.784 -12.386 10.356 1.00 75.56 83 GLY A C 1
ATOM 656 O O . GLY A 1 83 ? 0.268 -12.832 9.906 1.00 75.56 83 GLY A O 1
ATOM 657 N N . ALA A 1 84 ? -1.943 -12.481 9.698 1.00 77.44 84 ALA A N 1
ATOM 658 C CA . ALA A 1 84 ? -2.058 -13.084 8.374 1.00 77.44 84 ALA A CA 1
ATOM 659 C C . ALA A 1 84 ? -1.271 -12.295 7.314 1.00 77.44 84 ALA A C 1
ATOM 661 O O . ALA A 1 84 ? -0.540 -12.897 6.536 1.00 77.44 84 ALA A O 1
ATOM 662 N N . GLU A 1 85 ? -1.359 -10.963 7.318 1.00 73.00 85 GLU A N 1
ATOM 663 C CA . GLU A 1 85 ? -0.604 -10.083 6.418 1.00 73.00 85 GLU A CA 1
ATOM 664 C C . GLU A 1 85 ? 0.912 -10.234 6.631 1.00 73.00 85 GLU A C 1
ATOM 666 O O . GLU A 1 85 ? 1.651 -10.447 5.671 1.00 73.00 85 GLU A O 1
ATOM 671 N N . ALA A 1 86 ? 1.373 -10.230 7.887 1.00 76.19 86 ALA A N 1
ATOM 672 C CA . ALA A 1 86 ? 2.777 -10.462 8.228 1.00 76.19 86 ALA A CA 1
ATOM 673 C C . ALA A 1 86 ? 3.262 -11.851 7.786 1.00 76.19 86 ALA A C 1
ATOM 675 O O . ALA A 1 86 ? 4.343 -11.976 7.213 1.00 76.19 86 ALA A O 1
ATOM 676 N N . ALA A 1 87 ? 2.462 -12.895 8.019 1.00 79.25 87 ALA A N 1
ATOM 677 C CA . ALA A 1 87 ? 2.789 -14.250 7.591 1.00 79.25 87 ALA A CA 1
ATOM 678 C C . ALA A 1 87 ? 2.891 -14.348 6.063 1.00 79.25 87 ALA A C 1
ATOM 680 O O . ALA A 1 87 ? 3.802 -14.996 5.552 1.00 79.25 87 ALA A O 1
ATOM 681 N N . LEU A 1 88 ? 2.006 -13.663 5.334 1.00 76.25 88 LEU A N 1
ATOM 682 C CA . LEU A 1 88 ? 2.012 -13.639 3.874 1.00 76.25 88 LEU A CA 1
ATOM 683 C C . LEU A 1 88 ? 3.242 -12.893 3.336 1.00 76.25 88 LEU A C 1
ATOM 685 O O . LEU A 1 88 ? 3.914 -13.398 2.442 1.00 76.25 88 LEU A O 1
ATOM 689 N N . ILE A 1 89 ? 3.609 -11.762 3.947 1.00 78.00 89 ILE A N 1
ATOM 690 C CA . ILE A 1 89 ? 4.853 -11.023 3.666 1.00 78.00 89 ILE A CA 1
ATOM 691 C C . ILE A 1 89 ? 6.088 -11.919 3.859 1.00 78.00 89 ILE A C 1
ATOM 693 O O . ILE A 1 89 ? 6.956 -11.990 2.986 1.00 78.00 89 ILE A O 1
ATOM 697 N N . VAL A 1 90 ? 6.162 -12.647 4.978 1.00 78.00 90 VAL A N 1
ATOM 698 C CA . VAL A 1 90 ? 7.281 -13.559 5.274 1.00 78.00 90 VAL A CA 1
ATOM 699 C C . VAL A 1 90 ? 7.320 -14.730 4.290 1.00 78.00 90 VAL A C 1
ATOM 701 O O . VAL A 1 90 ? 8.381 -15.033 3.745 1.00 78.00 90 VAL A O 1
ATOM 704 N N . ALA A 1 91 ? 6.176 -15.359 4.013 1.00 76.62 91 ALA A N 1
ATOM 705 C CA . ALA A 1 91 ? 6.076 -16.472 3.071 1.00 76.62 91 ALA A CA 1
ATOM 706 C C . ALA A 1 91 ? 6.528 -16.067 1.660 1.00 76.62 91 ALA A C 1
ATOM 708 O O . ALA A 1 91 ? 7.238 -16.814 0.986 1.00 76.62 91 ALA A O 1
ATOM 709 N N . VAL A 1 92 ? 6.172 -14.858 1.229 1.00 74.25 92 VAL A N 1
ATOM 710 C CA . VAL A 1 92 ? 6.589 -14.313 -0.064 1.00 74.25 92 VAL A CA 1
ATOM 711 C C . VAL A 1 92 ? 8.097 -14.067 -0.119 1.00 74.25 92 VAL A C 1
ATOM 713 O O . VAL A 1 92 ? 8.727 -14.407 -1.121 1.00 74.25 92 VAL A O 1
ATOM 716 N N . ASN A 1 93 ? 8.693 -13.545 0.955 1.00 74.00 93 ASN A N 1
ATOM 717 C CA . ASN A 1 93 ? 10.143 -13.349 1.032 1.00 74.00 93 ASN A CA 1
ATOM 718 C C . ASN A 1 93 ? 10.926 -14.672 1.012 1.00 74.00 93 ASN A C 1
ATOM 720 O O . ASN A 1 93 ? 12.021 -14.729 0.451 1.00 74.00 93 ASN A O 1
ATOM 724 N N . LEU A 1 94 ? 10.366 -15.748 1.569 1.00 75.50 94 LEU A N 1
ATOM 725 C CA . LEU A 1 94 ? 10.982 -17.079 1.537 1.00 75.50 94 LEU A CA 1
ATOM 726 C C . LEU A 1 94 ? 10.873 -17.758 0.167 1.00 75.50 94 LEU A C 1
ATOM 728 O O . LEU A 1 94 ? 11.761 -18.521 -0.208 1.00 75.50 94 LEU A O 1
ATOM 732 N N . GLY A 1 95 ? 9.812 -17.468 -0.590 1.00 66.88 95 GLY A N 1
ATOM 733 C CA . GLY A 1 95 ? 9.490 -18.169 -1.831 1.00 66.88 95 GLY A CA 1
ATOM 734 C C . GLY A 1 95 ? 10.505 -18.004 -2.964 1.00 66.88 95 GLY A C 1
ATOM 735 O O . GLY A 1 95 ? 10.498 -18.836 -3.861 1.00 66.88 95 GLY A O 1
ATOM 736 N N . LYS A 1 96 ? 11.363 -16.967 -2.960 1.00 68.00 96 LYS A N 1
ATOM 737 C CA . LYS A 1 96 ? 12.361 -16.599 -4.007 1.00 68.00 96 LYS A CA 1
ATOM 738 C C . LYS A 1 96 ? 11.853 -16.525 -5.465 1.00 68.00 96 LYS A C 1
ATOM 740 O O . LYS A 1 96 ? 12.569 -16.022 -6.326 1.00 68.00 96 LYS A O 1
ATOM 745 N N . HIS A 1 97 ? 10.631 -16.960 -5.755 1.00 74.94 97 HIS A N 1
ATOM 746 C CA . HIS A 1 97 ? 9.982 -16.884 -7.051 1.00 74.94 97 HIS A CA 1
ATOM 747 C C . HIS A 1 97 ? 9.453 -15.470 -7.281 1.00 74.94 97 HIS A C 1
ATOM 749 O O . HIS A 1 97 ? 8.556 -14.991 -6.586 1.00 74.94 97 HIS A O 1
ATOM 755 N N . GLU A 1 98 ? 9.997 -14.805 -8.293 1.00 72.62 98 GLU A N 1
ATOM 756 C CA . GLU A 1 98 ? 9.654 -13.422 -8.613 1.00 72.62 98 GLU A CA 1
ATOM 757 C C . GLU A 1 98 ? 8.179 -13.251 -9.002 1.00 72.62 98 GLU A C 1
ATOM 759 O O . GLU A 1 98 ? 7.539 -12.287 -8.580 1.00 72.62 98 GLU A O 1
ATOM 764 N N . LEU A 1 99 ? 7.611 -14.222 -9.726 1.00 74.75 99 LEU A N 1
ATOM 765 C CA . LEU A 1 99 ? 6.198 -14.207 -10.109 1.00 74.75 99 LEU A CA 1
ATOM 766 C C . LEU A 1 99 ? 5.282 -14.226 -8.875 1.00 74.75 99 LEU A C 1
ATOM 768 O O . LEU A 1 99 ? 4.338 -13.447 -8.787 1.00 74.75 99 LEU A O 1
ATOM 772 N N . TRP A 1 100 ? 5.608 -15.068 -7.888 1.00 72.19 100 TRP A N 1
ATOM 773 C CA . TRP A 1 100 ? 4.861 -15.172 -6.634 1.00 72.19 100 TRP A CA 1
ATOM 774 C C . TRP A 1 100 ? 4.914 -13.870 -5.833 1.00 72.19 100 TRP A C 1
ATOM 776 O O . TRP A 1 100 ? 3.894 -13.414 -5.321 1.00 72.19 100 TRP A O 1
ATOM 786 N N . ARG A 1 101 ? 6.086 -13.220 -5.786 1.00 71.69 101 ARG A N 1
ATOM 787 C CA . ARG A 1 101 ? 6.255 -11.923 -5.120 1.00 71.69 101 ARG A CA 1
ATOM 788 C C . ARG A 1 101 ? 5.403 -10.829 -5.754 1.00 71.69 101 ARG A C 1
ATOM 790 O O . ARG A 1 101 ? 4.757 -10.070 -5.035 1.00 71.69 101 ARG A O 1
ATOM 797 N N . ARG A 1 102 ? 5.353 -10.780 -7.087 1.00 74.88 102 ARG A N 1
ATOM 798 C CA . ARG A 1 102 ? 4.538 -9.807 -7.829 1.00 74.88 102 ARG A CA 1
ATOM 799 C C . ARG A 1 102 ? 3.041 -10.062 -7.638 1.00 74.88 102 ARG A C 1
ATOM 801 O O . ARG A 1 102 ? 2.318 -9.127 -7.305 1.00 74.88 102 ARG A O 1
ATOM 808 N N . PHE A 1 103 ? 2.589 -11.313 -7.747 1.00 77.62 103 PHE A N 1
ATOM 809 C CA . PHE A 1 103 ? 1.188 -11.680 -7.502 1.00 77.62 103 PHE A CA 1
ATOM 810 C C . PHE A 1 103 ? 0.744 -11.372 -6.074 1.00 77.62 103 PHE A C 1
ATOM 812 O O . PHE A 1 103 ? -0.310 -10.772 -5.878 1.00 77.62 103 PHE A O 1
ATOM 819 N N . ALA A 1 104 ? 1.550 -11.736 -5.077 1.00 77.12 104 ALA A N 1
ATOM 820 C CA . ALA A 1 104 ? 1.233 -11.444 -3.688 1.00 77.12 104 ALA A CA 1
ATOM 821 C C . ALA A 1 104 ? 1.255 -9.937 -3.407 1.00 77.12 104 ALA A C 1
ATOM 823 O O . ALA A 1 104 ? 0.353 -9.434 -2.749 1.00 77.12 104 ALA A O 1
ATOM 824 N N . GLY A 1 105 ? 2.223 -9.197 -3.956 1.00 75.38 105 GLY A N 1
ATOM 825 C CA . GLY A 1 105 ? 2.278 -7.741 -3.837 1.00 75.38 105 GLY A CA 1
ATOM 826 C C . GLY A 1 105 ? 1.032 -7.060 -4.405 1.00 75.38 105 GLY A C 1
ATOM 827 O O . GLY A 1 105 ? 0.384 -6.280 -3.709 1.00 75.38 105 GLY A O 1
ATOM 828 N N . VAL A 1 106 ? 0.647 -7.399 -5.640 1.00 78.38 106 VAL A N 1
ATOM 829 C CA . VAL A 1 106 ? -0.577 -6.879 -6.274 1.00 78.38 106 VAL A CA 1
ATOM 830 C C . VAL A 1 106 ? -1.823 -7.316 -5.504 1.00 78.38 106 VAL A C 1
ATOM 832 O O . VAL A 1 106 ? -2.716 -6.503 -5.284 1.00 78.38 106 VAL A O 1
ATOM 835 N N . GLY A 1 107 ? -1.871 -8.566 -5.043 1.00 79.12 107 GLY A N 1
ATOM 836 C CA . GLY A 1 107 ? -2.981 -9.107 -4.262 1.00 79.12 107 GLY A CA 1
ATOM 837 C C . GLY A 1 107 ? -3.175 -8.394 -2.923 1.00 79.12 107 GLY A C 1
ATOM 838 O O . GLY A 1 107 ? -4.299 -8.026 -2.592 1.00 79.12 107 GLY A O 1
ATOM 839 N N . ILE A 1 108 ? -2.096 -8.139 -2.174 1.00 78.56 108 ILE A N 1
ATOM 840 C CA . ILE A 1 108 ? -2.165 -7.423 -0.892 1.00 78.56 108 ILE A CA 1
ATOM 841 C C . ILE A 1 108 ? -2.568 -5.961 -1.127 1.00 78.56 108 ILE A C 1
ATOM 843 O O . ILE A 1 108 ? -3.494 -5.475 -0.480 1.00 78.5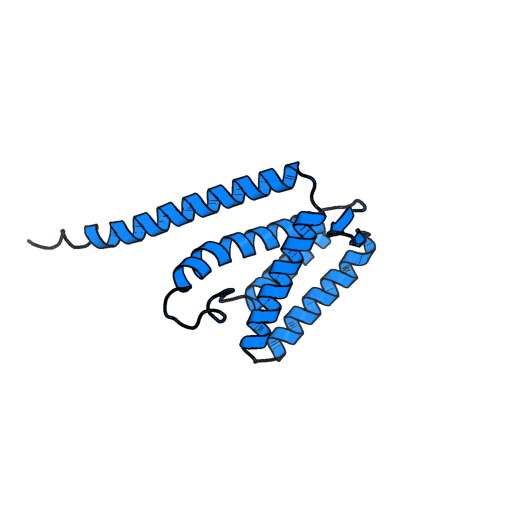6 108 ILE A O 1
ATOM 847 N N . VAL A 1 109 ? -1.925 -5.266 -2.074 1.00 80.50 109 VAL A N 1
ATOM 848 C CA . VAL A 1 109 ? -2.239 -3.861 -2.397 1.00 80.50 109 VAL A CA 1
ATOM 849 C C . VAL A 1 109 ? -3.685 -3.719 -2.877 1.00 80.50 109 VAL A C 1
ATOM 851 O O . VAL A 1 109 ? -4.414 -2.852 -2.396 1.00 80.50 109 VAL A O 1
ATOM 854 N N . GLY A 1 110 ? -4.122 -4.594 -3.785 1.00 79.75 110 GLY A N 1
ATOM 855 C CA . GLY A 1 110 ? -5.490 -4.625 -4.299 1.00 79.75 110 GLY A CA 1
ATOM 856 C C . GLY A 1 110 ? -6.513 -4.983 -3.222 1.00 79.75 110 GLY A C 1
ATOM 857 O O . GLY A 1 110 ? -7.561 -4.347 -3.141 1.00 79.75 110 GLY A O 1
ATOM 858 N N . GLY A 1 111 ? -6.196 -5.939 -2.346 1.00 76.69 111 GLY A N 1
ATOM 859 C CA . GLY A 1 111 ? -7.036 -6.313 -1.208 1.00 76.69 111 GLY A CA 1
ATOM 860 C C . GLY A 1 111 ? -7.209 -5.168 -0.209 1.00 76.69 111 GLY A C 1
ATOM 861 O O . GLY A 1 111 ? -8.333 -4.869 0.192 1.00 76.69 111 GLY A O 1
ATOM 862 N N . LEU A 1 112 ? -6.122 -4.469 0.133 1.00 79.06 112 LEU A N 1
ATOM 863 C CA . LEU A 1 112 ? -6.152 -3.263 0.969 1.00 79.06 112 LEU A CA 1
ATOM 864 C C . LEU A 1 112 ? -6.996 -2.157 0.336 1.00 79.06 112 LEU A C 1
ATOM 866 O O . LEU A 1 112 ? -7.762 -1.498 1.038 1.00 79.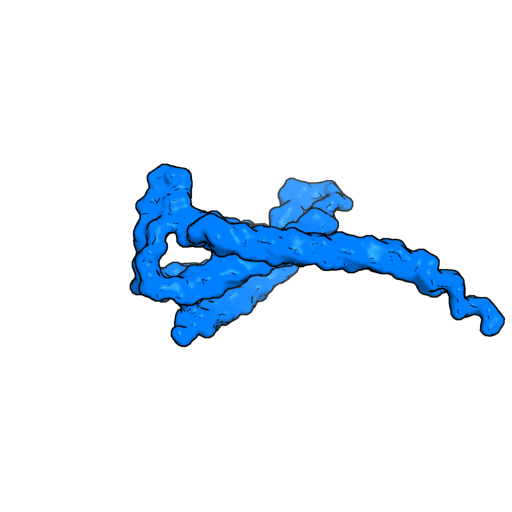06 112 LEU A O 1
ATOM 870 N N . TRP A 1 113 ? -6.899 -1.979 -0.981 1.00 80.00 113 TRP A N 1
ATOM 871 C CA . TRP A 1 113 ? -7.737 -1.042 -1.724 1.00 80.00 113 TRP A CA 1
ATOM 872 C C . TRP A 1 113 ? -9.213 -1.432 -1.694 1.00 80.00 113 TRP A C 1
ATOM 874 O O . TRP A 1 113 ? -10.050 -0.593 -1.378 1.00 80.00 113 TRP A O 1
ATOM 884 N N . ALA A 1 114 ? -9.547 -2.691 -1.978 1.00 77.38 114 ALA A N 1
ATOM 885 C CA . ALA A 1 114 ? -10.926 -3.169 -1.993 1.00 77.38 114 ALA A CA 1
ATOM 886 C C . ALA A 1 114 ? -11.574 -3.048 -0.605 1.00 77.38 114 ALA A C 1
ATOM 888 O O . ALA A 1 114 ? -12.661 -2.483 -0.470 1.00 77.38 114 ALA A O 1
ATOM 889 N N . ILE A 1 115 ? -10.874 -3.507 0.436 1.00 75.00 115 ILE A N 1
ATOM 890 C CA . ILE A 1 115 ? -11.332 -3.430 1.827 1.00 75.00 115 ILE A CA 1
ATOM 891 C C . ILE A 1 115 ? -11.402 -1.971 2.285 1.00 75.00 115 ILE A C 1
ATOM 893 O O . ILE A 1 115 ? -12.406 -1.557 2.858 1.00 75.00 115 ILE A O 1
ATOM 897 N N . GLY A 1 116 ? -10.370 -1.173 2.005 1.00 73.12 116 GLY A N 1
ATOM 898 C CA . GLY A 1 116 ? -10.314 0.251 2.331 1.00 73.12 116 GLY A CA 1
ATOM 899 C C . GLY A 1 116 ? -11.437 1.046 1.687 1.00 73.12 116 GLY A C 1
ATOM 900 O O . GLY A 1 116 ? -12.118 1.816 2.366 1.00 73.12 116 GLY A O 1
ATOM 901 N N . TRP A 1 117 ? -11.692 0.808 0.405 1.00 75.12 117 TRP A N 1
ATOM 902 C CA . TRP A 1 117 ? -12.765 1.454 -0.336 1.00 75.12 117 TRP A CA 1
ATOM 903 C C . TRP A 1 117 ? -14.148 1.030 0.156 1.00 75.12 117 TRP A C 1
ATOM 905 O O . TRP A 1 117 ? -15.041 1.867 0.269 1.00 75.12 117 TRP A O 1
ATOM 915 N N . ALA A 1 118 ? -14.355 -0.246 0.469 1.00 75.62 118 ALA A N 1
ATOM 916 C CA . ALA A 1 118 ? -15.638 -0.725 0.975 1.00 75.62 118 ALA A CA 1
ATOM 917 C C . ALA A 1 118 ? -15.913 -0.296 2.425 1.00 75.62 118 ALA A C 1
ATOM 919 O O . ALA A 1 118 ? -17.062 -0.060 2.781 1.00 75.62 118 ALA A O 1
ATOM 920 N N . ALA A 1 119 ? -14.872 -0.157 3.250 1.00 70.06 119 ALA A N 1
ATOM 921 C CA . ALA A 1 119 ? -15.000 0.210 4.659 1.00 70.06 119 ALA A CA 1
ATOM 922 C C . ALA A 1 119 ? -15.126 1.724 4.904 1.00 70.06 119 ALA A C 1
ATOM 924 O O . ALA A 1 119 ? -15.608 2.138 5.958 1.00 70.06 119 ALA A O 1
ATOM 925 N N . THR A 1 120 ? -14.646 2.572 3.988 1.00 72.19 120 THR A N 1
ATOM 926 C CA . THR A 1 120 ? -14.592 4.025 4.217 1.00 72.19 120 THR A CA 1
ATOM 927 C C . THR A 1 120 ? -15.863 4.751 3.750 1.00 72.19 120 THR A C 1
ATOM 929 O O . THR A 1 120 ? -16.324 4.529 2.630 1.00 72.19 120 THR A O 1
ATOM 932 N N . PRO A 1 121 ? -16.437 5.674 4.552 1.00 70.12 121 PRO A N 1
ATOM 933 C CA . PRO A 1 121 ? -17.530 6.538 4.105 1.00 70.12 121 PRO A CA 1
ATOM 934 C C . PRO A 1 121 ? -17.081 7.536 3.025 1.00 70.12 121 PRO A C 1
ATOM 936 O O . PRO A 1 121 ? -15.908 7.909 2.945 1.00 70.12 121 PRO A O 1
ATOM 939 N N . LEU A 1 122 ? -18.038 8.012 2.216 1.00 73.81 122 LEU A N 1
ATOM 940 C CA . LEU A 1 122 ? -17.805 8.833 1.014 1.00 73.81 122 LEU A CA 1
ATOM 941 C C . LEU A 1 122 ? -16.884 10.045 1.231 1.00 73.81 122 LEU A C 1
ATOM 943 O O . LEU A 1 122 ? -16.093 10.365 0.349 1.00 73.81 122 LEU A O 1
ATOM 947 N N . ARG A 1 123 ? -16.935 10.690 2.405 1.00 73.12 123 ARG A N 1
ATOM 948 C CA . ARG A 1 123 ? -16.050 11.822 2.730 1.00 73.12 123 ARG A CA 1
ATOM 949 C C . ARG A 1 123 ? -14.568 11.462 2.626 1.00 73.12 123 ARG A C 1
ATOM 951 O O . ARG A 1 123 ? -13.816 12.197 1.998 1.00 73.12 123 ARG A O 1
ATOM 958 N N . TYR A 1 124 ? -14.162 10.317 3.172 1.00 70.62 124 TYR A N 1
ATOM 959 C CA . TYR A 1 124 ? -12.760 9.895 3.119 1.00 70.62 124 TYR A CA 1
ATOM 960 C C . TYR A 1 124 ? -12.349 9.412 1.730 1.00 70.62 124 TYR A C 1
ATOM 962 O O . TYR A 1 124 ? -11.184 9.541 1.369 1.00 70.62 124 TYR A O 1
ATOM 970 N N . LYS A 1 125 ? -13.293 8.897 0.931 1.00 73.00 125 LYS A N 1
ATOM 971 C CA . LYS A 1 125 ? -13.030 8.557 -0.474 1.00 73.00 125 LYS A CA 1
ATOM 972 C C . LYS A 1 125 ? -12.707 9.804 -1.287 1.00 73.00 125 LYS A C 1
ATOM 974 O O . LYS A 1 125 ? -11.780 9.774 -2.085 1.00 73.00 125 LYS A O 1
ATOM 979 N N . MET A 1 126 ? -13.441 10.895 -1.060 1.00 77.06 126 MET A N 1
ATOM 980 C CA . MET A 1 126 ? -13.183 12.173 -1.726 1.00 77.06 126 MET A CA 1
ATOM 981 C C . MET A 1 126 ? -11.852 12.788 -1.280 1.00 77.06 126 MET A C 1
ATOM 983 O O . MET A 1 126 ? -11.079 13.192 -2.138 1.00 77.06 126 MET A O 1
ATOM 987 N N . GLU A 1 127 ? -11.538 12.760 0.019 1.00 77.19 127 GLU A N 1
ATOM 988 C CA . GLU A 1 127 ? -10.240 13.214 0.552 1.00 77.19 127 GLU A CA 1
ATOM 989 C C . GLU A 1 127 ? -9.072 12.410 -0.053 1.00 77.19 127 GLU A C 1
ATOM 991 O O . GLU A 1 127 ? -8.103 12.973 -0.560 1.00 77.19 127 GLU A O 1
ATOM 996 N N . ALA A 1 128 ? -9.190 11.077 -0.092 1.00 71.31 128 ALA A N 1
ATOM 997 C CA . ALA A 1 128 ? -8.200 10.215 -0.734 1.00 71.31 128 ALA A CA 1
ATOM 998 C C . ALA A 1 128 ? -8.078 10.499 -2.241 1.00 71.31 128 ALA A C 1
ATOM 1000 O O . ALA A 1 128 ? -6.974 10.509 -2.780 1.00 71.31 128 ALA A O 1
ATOM 1001 N N . TRP A 1 129 ? -9.197 10.761 -2.921 1.00 76.19 129 TRP A N 1
ATOM 1002 C CA . TRP A 1 129 ? -9.231 11.083 -4.347 1.00 76.19 129 TRP A CA 1
ATOM 1003 C C . TRP A 1 129 ? -8.591 12.439 -4.662 1.00 76.19 129 TRP A C 1
ATOM 1005 O O . TRP A 1 129 ? -7.890 12.565 -5.664 1.00 76.19 129 TRP A O 1
ATOM 1015 N N . GLU A 1 130 ? -8.778 13.445 -3.810 1.00 82.31 130 GLU A N 1
ATOM 1016 C CA . GLU A 1 130 ? -8.107 14.744 -3.930 1.00 82.31 130 GLU A CA 1
ATOM 1017 C C . GLU A 1 130 ? -6.593 14.607 -3.776 1.00 82.31 130 GLU A C 1
ATOM 1019 O O . GLU A 1 130 ? -5.842 15.102 -4.620 1.00 82.31 130 GLU A O 1
ATOM 1024 N N . HIS A 1 131 ? -6.137 13.861 -2.767 1.00 78.75 131 HIS A N 1
ATOM 1025 C CA . HIS A 1 131 ? -4.715 13.569 -2.599 1.00 78.75 131 HIS A CA 1
ATOM 1026 C C . HIS A 1 131 ? -4.142 12.784 -3.782 1.00 78.75 131 HIS A C 1
ATOM 1028 O O . HIS A 1 131 ? -3.045 13.096 -4.246 1.00 78.75 131 HIS A O 1
ATOM 1034 N N . LEU A 1 132 ? -4.891 11.818 -4.320 1.00 78.44 132 LEU A N 1
ATOM 1035 C CA . LEU A 1 132 ? -4.476 11.041 -5.487 1.00 78.44 132 LEU A CA 1
ATOM 1036 C C . LEU A 1 132 ? -4.289 11.926 -6.724 1.00 78.44 132 LEU A C 1
ATOM 1038 O O . LEU A 1 132 ? -3.256 11.851 -7.388 1.00 78.44 132 LEU A O 1
ATOM 1042 N N . LYS A 1 133 ? -5.256 12.810 -7.004 1.00 78.38 133 LYS A N 1
ATOM 1043 C CA . LYS A 1 133 ? -5.154 13.780 -8.104 1.00 78.38 133 LYS A CA 1
ATOM 1044 C C . LYS A 1 133 ? -3.961 14.703 -7.926 1.00 78.38 133 LYS A C 1
ATOM 1046 O O . LYS A 1 133 ? -3.266 14.983 -8.896 1.00 78.38 133 LYS A O 1
ATOM 1051 N N . TRP A 1 134 ? -3.723 15.183 -6.707 1.00 81.06 134 TRP A N 1
ATOM 1052 C CA . TRP A 1 134 ? -2.581 16.045 -6.423 1.00 81.06 134 TRP A CA 1
ATOM 1053 C C . TRP A 1 134 ? -1.256 15.338 -6.716 1.00 81.06 134 TRP A C 1
ATOM 1055 O O . TRP A 1 134 ? -0.409 15.880 -7.422 1.00 81.06 134 TRP A O 1
ATOM 1065 N N . ILE A 1 135 ? -1.117 14.092 -6.257 1.00 81.31 135 ILE A N 1
ATOM 1066 C CA . ILE A 1 135 ? 0.050 13.247 -6.524 1.00 81.31 135 ILE A CA 1
ATOM 1067 C C . ILE A 1 135 ? 0.249 13.046 -8.034 1.00 81.31 135 ILE A C 1
ATOM 1069 O O . ILE A 1 135 ? 1.367 13.208 -8.527 1.00 81.31 135 ILE A O 1
ATOM 1073 N N . TRP A 1 136 ? -0.817 12.756 -8.787 1.00 80.25 136 TRP A N 1
ATOM 1074 C CA . TRP A 1 136 ? -0.745 12.650 -10.248 1.00 80.25 136 TRP A CA 1
ATOM 1075 C C . TRP A 1 136 ? -0.326 13.953 -10.919 1.00 80.25 136 TRP A C 1
ATOM 1077 O O . TRP A 1 136 ? 0.515 13.921 -11.813 1.00 80.25 136 TRP A O 1
ATOM 1087 N N . THR A 1 137 ? -0.846 15.096 -10.473 1.00 82.00 137 THR A N 1
ATOM 1088 C CA . THR A 1 137 ? -0.446 16.407 -10.996 1.00 82.00 137 THR A CA 1
ATOM 1089 C C . THR A 1 137 ? 1.039 16.667 -10.742 1.00 82.00 137 THR A C 1
ATOM 1091 O O . THR A 1 137 ? 1.756 17.056 -11.660 1.00 82.00 137 THR A O 1
ATOM 1094 N N . CYS A 1 138 ? 1.540 16.391 -9.533 1.00 81.69 138 CYS A N 1
ATOM 1095 C CA . CYS A 1 138 ? 2.964 16.526 -9.220 1.00 81.69 138 CYS A CA 1
ATOM 1096 C C . CYS A 1 138 ? 3.839 15.597 -10.072 1.00 81.69 138 CYS A C 1
ATOM 1098 O O . CYS A 1 138 ? 4.880 16.030 -10.566 1.00 81.69 138 CYS A O 1
ATOM 1100 N N . MET A 1 139 ? 3.425 14.343 -10.278 1.00 80.25 139 MET A N 1
ATOM 1101 C CA . MET A 1 139 ? 4.158 13.406 -11.135 1.00 80.25 139 MET A CA 1
ATOM 1102 C C . MET A 1 139 ? 4.144 13.830 -12.604 1.00 80.25 139 MET A C 1
ATOM 1104 O O . MET A 1 139 ? 5.193 13.800 -13.242 1.00 80.25 139 MET A O 1
ATOM 1108 N N . ALA A 1 140 ? 3.006 14.303 -13.120 1.00 80.69 140 ALA A N 1
ATOM 1109 C CA . ALA A 1 140 ? 2.904 14.834 -14.477 1.00 80.69 140 ALA A CA 1
ATOM 1110 C C . ALA A 1 140 ? 3.845 16.031 -14.677 1.00 80.69 140 ALA A C 1
ATOM 1112 O O . ALA A 1 140 ? 4.590 16.076 -15.652 1.00 80.69 140 ALA A O 1
ATOM 1113 N N . ILE A 1 141 ? 3.860 16.973 -13.725 1.00 82.69 141 ILE A N 1
ATOM 1114 C CA . ILE A 1 141 ? 4.760 18.135 -13.752 1.00 82.69 141 ILE A CA 1
ATOM 1115 C C . ILE A 1 141 ? 6.224 17.691 -13.707 1.00 82.69 141 ILE A C 1
ATOM 1117 O O . ILE A 1 141 ? 7.044 18.237 -14.445 1.00 82.69 141 ILE A O 1
ATOM 1121 N N . ASN A 1 142 ? 6.567 16.716 -12.862 1.00 81.88 142 ASN A N 1
ATOM 1122 C CA . ASN A 1 142 ? 7.935 16.217 -12.746 1.00 81.88 142 ASN A CA 1
ATOM 1123 C C . ASN A 1 142 ? 8.400 15.541 -14.045 1.00 81.88 142 ASN A C 1
ATOM 1125 O O . ASN A 1 142 ? 9.496 15.821 -14.520 1.00 81.88 142 ASN A O 1
ATOM 1129 N N . GLU A 1 143 ? 7.555 14.721 -14.668 1.00 78.00 143 GLU A N 1
ATOM 1130 C CA . GLU A 1 143 ? 7.884 14.045 -15.926 1.00 78.00 143 GLU A CA 1
ATOM 1131 C C . GLU A 1 143 ? 8.062 15.044 -17.076 1.00 78.00 143 GLU A C 1
ATOM 1133 O O . GLU A 1 143 ? 9.054 15.016 -17.805 1.00 78.00 143 GLU A O 1
ATOM 1138 N N . VAL A 1 144 ? 7.160 16.022 -17.164 1.00 79.44 144 VAL A N 1
ATOM 1139 C CA . VAL A 1 144 ? 7.251 17.136 -18.111 1.00 79.44 144 VAL A CA 1
ATOM 1140 C C . VAL A 1 144 ? 8.511 17.981 -17.863 1.00 79.44 144 VAL A C 1
ATOM 1142 O O . VAL A 1 144 ? 9.195 18.371 -18.810 1.00 79.44 144 VAL A O 1
ATOM 1145 N N . SER A 1 145 ? 8.879 18.216 -16.601 1.00 76.75 145 SER A N 1
ATOM 1146 C CA . SER A 1 145 ? 10.105 18.937 -16.226 1.00 76.75 145 SER A CA 1
ATOM 1147 C C . SER A 1 145 ? 11.373 18.150 -16.564 1.00 76.75 145 SER A C 1
ATOM 1149 O O . SER A 1 145 ? 12.365 18.750 -16.977 1.00 76.75 145 SER A O 1
ATOM 1151 N N . ARG A 1 146 ? 11.353 16.817 -16.449 1.00 71.88 146 ARG A N 1
ATOM 1152 C CA . ARG A 1 146 ? 12.458 15.934 -16.861 1.00 71.88 146 ARG A CA 1
ATOM 1153 C C . ARG A 1 146 ? 12.610 15.905 -18.382 1.00 71.88 146 ARG A C 1
ATOM 1155 O O . ARG A 1 146 ? 13.731 16.041 -18.872 1.00 71.88 146 ARG A O 1
ATOM 1162 N N . GLY A 1 147 ? 11.500 15.841 -19.118 1.00 68.69 147 GLY A N 1
ATOM 1163 C CA . GLY A 1 147 ? 11.484 15.951 -20.580 1.00 68.69 147 GLY A CA 1
ATOM 1164 C C . GLY A 1 147 ? 11.969 17.317 -21.085 1.00 68.69 147 GLY A C 1
ATOM 1165 O O . GLY A 1 147 ? 12.738 17.389 -22.041 1.00 68.69 147 GLY A O 1
ATOM 1166 N N . MET A 1 148 ? 11.598 18.409 -20.407 1.00 62.34 148 MET A N 1
ATOM 1167 C CA . MET A 1 148 ? 12.059 19.763 -20.747 1.00 62.34 148 MET A CA 1
ATOM 1168 C C . MET A 1 148 ? 13.497 20.064 -20.287 1.00 62.34 148 MET A C 1
ATOM 1170 O O . MET A 1 148 ? 14.222 20.801 -20.961 1.00 62.34 148 MET A O 1
ATOM 1174 N N . GLY A 1 149 ? 13.943 19.499 -19.162 1.00 54.91 149 GLY A N 1
ATOM 1175 C CA . GLY A 1 149 ? 15.286 19.695 -18.601 1.00 54.91 149 GLY A CA 1
ATOM 1176 C C . GLY A 1 149 ? 16.402 19.104 -19.467 1.00 54.91 149 GLY A C 1
ATOM 1177 O O . GLY A 1 149 ? 17.476 19.701 -19.574 1.00 54.91 149 GLY A O 1
ATOM 1178 N N . ALA A 1 150 ? 16.122 18.005 -20.175 1.00 52.06 150 ALA A N 1
ATOM 1179 C CA . ALA A 1 150 ? 17.038 17.417 -21.154 1.00 52.06 150 ALA A CA 1
ATOM 1180 C C . ALA A 1 150 ? 17.347 18.363 -22.337 1.00 52.06 150 ALA A C 1
ATOM 1182 O O . ALA A 1 150 ? 18.426 18.290 -22.920 1.00 52.06 150 ALA A O 1
ATOM 1183 N N . GLY A 1 151 ? 16.450 19.306 -22.652 1.00 46.81 151 GLY A N 1
ATOM 1184 C CA . GLY A 1 151 ? 16.659 20.3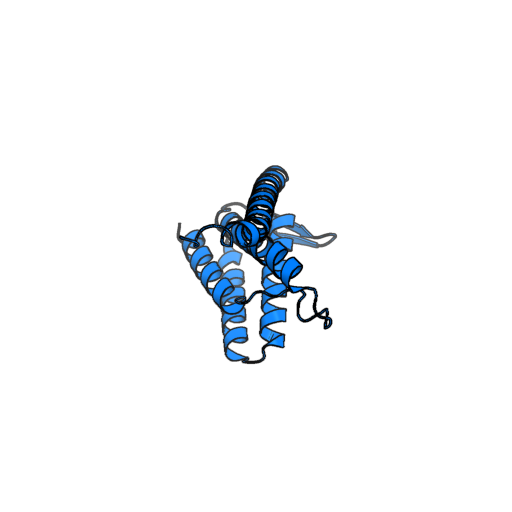07 -23.705 1.00 46.81 151 GLY A CA 1
ATOM 1185 C C . GLY A 1 151 ? 17.474 21.535 -23.278 1.00 46.81 151 GLY A C 1
ATOM 1186 O O . GLY A 1 151 ? 18.014 22.239 -24.130 1.00 46.81 151 GLY A O 1
ATOM 1187 N N . ARG A 1 152 ? 17.594 21.815 -21.971 1.00 48.97 152 ARG A N 1
ATOM 1188 C CA . ARG A 1 152 ? 18.233 23.047 -21.460 1.00 48.97 152 ARG A CA 1
ATOM 1189 C C . ARG A 1 152 ? 19.688 22.868 -21.018 1.00 48.97 152 ARG A C 1
ATOM 1191 O O . ARG A 1 152 ? 20.424 23.849 -20.981 1.00 48.97 152 ARG A O 1
ATOM 1198 N N . ALA A 1 153 ? 20.131 21.637 -20.756 1.00 49.75 153 ALA A N 1
ATOM 1199 C CA . ALA A 1 153 ? 21.512 21.345 -20.352 1.00 49.75 153 ALA A CA 1
ATOM 1200 C C . ALA A 1 153 ? 22.541 21.403 -21.508 1.00 49.75 153 ALA A C 1
ATOM 1202 O O . ALA A 1 153 ? 23.744 21.391 -21.259 1.00 49.75 153 ALA A O 1
ATOM 1203 N N . GLY A 1 154 ? 22.095 21.493 -22.768 1.00 50.56 154 GLY A N 1
ATOM 1204 C CA . GLY A 1 154 ? 22.966 21.441 -23.953 1.00 50.56 154 GLY A CA 1
ATOM 1205 C C . GLY A 1 154 ? 23.460 22.785 -24.504 1.00 50.56 154 GLY A C 1
ATOM 1206 O O . GLY A 1 154 ? 24.196 22.797 -25.487 1.00 50.56 154 GLY A O 1
ATOM 1207 N N . ARG A 1 155 ? 23.071 23.929 -23.927 1.00 52.81 155 ARG A N 1
ATOM 1208 C CA . ARG A 1 155 ? 23.380 25.253 -24.502 1.00 52.81 155 ARG A CA 1
ATOM 1209 C C . ARG A 1 155 ? 24.027 26.178 -23.469 1.00 52.81 155 ARG A C 1
ATOM 1211 O O . ARG A 1 155 ? 23.450 27.187 -23.087 1.00 52.81 155 ARG A O 1
ATOM 1218 N N . GLY A 1 156 ? 25.215 25.809 -22.987 1.00 53.75 156 GLY A N 1
ATOM 1219 C CA . GLY A 1 156 ? 25.917 26.620 -21.983 1.00 53.75 156 GLY A CA 1
ATOM 1220 C C . GLY A 1 156 ? 27.385 26.291 -21.711 1.00 53.75 156 GLY A C 1
ATOM 1221 O O . GLY A 1 156 ? 27.879 26.667 -20.657 1.00 53.75 156 GLY A O 1
ATOM 1222 N N . ARG A 1 157 ? 28.092 25.591 -22.609 1.00 54.03 157 ARG A N 1
ATOM 1223 C CA . ARG A 1 157 ? 29.567 25.534 -22.597 1.00 54.03 157 ARG A CA 1
ATOM 1224 C C . ARG A 1 157 ? 30.115 25.644 -24.011 1.00 54.03 157 ARG A C 1
ATOM 1226 O O . ARG A 1 157 ? 30.452 24.651 -24.649 1.00 54.03 157 ARG A O 1
ATOM 1233 N N . ARG A 1 158 ? 30.173 26.875 -24.499 1.00 50.69 158 ARG A N 1
ATOM 1234 C CA . ARG A 1 158 ? 31.189 27.319 -25.449 1.00 50.69 158 ARG A CA 1
ATOM 1235 C C . ARG A 1 158 ? 31.636 28.698 -24.990 1.00 50.69 158 ARG A C 1
ATOM 1237 O O . ARG A 1 158 ? 30.773 29.478 -24.585 1.00 50.69 158 ARG A O 1
ATOM 1244 N N . TRP A 1 159 ? 32.942 28.913 -25.130 1.00 49.62 159 TRP A N 1
ATOM 1245 C CA . TRP A 1 159 ? 33.769 30.022 -24.647 1.00 49.62 159 TRP A CA 1
ATOM 1246 C C . TRP A 1 159 ? 34.224 29.850 -23.201 1.00 49.62 159 TRP A C 1
ATOM 1248 O O . TRP A 1 159 ? 33.431 30.112 -22.274 1.00 49.62 159 TRP A O 1
#

Radius of gyration: 19.15 Å; chains: 1; bounding box: 57×48×45 Å

pLDDT: mean 70.51, std 8.05, range [46.81, 82.69]

Secondary structure (DSSP, 8-state):
-HHHHHHHHHHHHHHHHHSS--SSTTT--SS--HHHHHHHHHHHHHHHHHHHHHHHH--S-EEEEETTEEEEE-GGGHHHHHHHHHHHHHHHHHS--HHHHHHHHHHHHHHHHHHHHHHS-HHHHHHHHHHHHHHHHHHHHHHHHHHHHHHHTTSS---